Protein AF-A0AAW8AQ01-F1 (afdb_monomer)

Secondary structure (DSSP, 8-state):
-----------SS-----SS--HHHHHHHHHHHHT--S--HHHHHHHHTS-------PPB-TTSPBPPPPPPPP------TT-

Mean predicted aligned error: 6.65 Å

Radius of gyration: 17.37 Å; Cα contacts (8 Å, |Δi|>4): 44; chains: 1; bounding box: 51×26×43 Å

Structure (mmCIF, N/CA/C/O backbone):
data_AF-A0AAW8AQ01-F1
#
_entry.id   AF-A0AAW8AQ01-F1
#
loop_
_atom_site.group_PDB
_atom_site.id
_atom_site.type_symbol
_atom_site.label_atom_id
_atom_site.label_alt_id
_atom_site.label_comp_id
_atom_site.label_asym_id
_atom_site.label_entity_id
_atom_site.label_seq_id
_atom_site.pdbx_PDB_ins_code
_atom_site.Cartn_x
_atom_site.Cartn_y
_atom_site.Cartn_z
_atom_site.occupancy
_atom_site.B_iso_or_equiv
_atom_site.auth_seq_id
_atom_site.auth_comp_id
_atom_site.auth_asym_id
_atom_site.auth_atom_id
_atom_site.pdbx_PDB_model_num
ATOM 1 N N . GLY A 1 1 ? -1.493 -11.015 7.045 1.00 74.31 1 GLY A N 1
ATOM 2 C CA . GLY A 1 1 ? -0.606 -11.151 8.216 1.00 74.31 1 GLY A CA 1
ATOM 3 C C . GLY A 1 1 ? -1.200 -10.432 9.416 1.00 74.31 1 GLY A C 1
ATOM 4 O O . GLY A 1 1 ? -2.246 -9.811 9.244 1.00 74.31 1 GLY A O 1
ATOM 5 N N . PRO A 1 2 ? -0.564 -10.527 10.598 1.00 87.94 2 PRO A N 1
ATOM 6 C CA . PRO A 1 2 ? -1.026 -9.870 11.825 1.00 87.94 2 PRO A CA 1
ATOM 7 C C . PRO A 1 2 ? -0.898 -8.340 11.775 1.00 87.94 2 PRO A C 1
ATOM 9 O O . PRO A 1 2 ? -1.680 -7.652 12.416 1.00 87.94 2 PRO A O 1
ATOM 12 N N . LEU A 1 3 ? 0.042 -7.815 10.981 1.00 90.38 3 LEU A N 1
ATOM 13 C CA . LEU A 1 3 ? 0.280 -6.384 10.800 1.00 90.38 3 LEU A CA 1
ATOM 14 C C . LEU A 1 3 ? 0.095 -5.992 9.331 1.00 90.38 3 LEU A C 1
ATOM 16 O O . LEU A 1 3 ? 0.381 -6.786 8.428 1.00 90.38 3 LEU A O 1
ATOM 20 N N . GLN A 1 4 ? -0.400 -4.777 9.105 1.00 91.00 4 GLN A N 1
ATOM 21 C CA . GLN A 1 4 ? -0.570 -4.164 7.788 1.00 91.00 4 GLN A CA 1
ATOM 22 C C . GLN A 1 4 ? -0.281 -2.664 7.884 1.00 91.00 4 GLN A C 1
ATOM 24 O O . GLN A 1 4 ? -0.554 -2.058 8.917 1.00 91.00 4 GLN A O 1
ATOM 29 N N . SER A 1 5 ? 0.240 -2.081 6.804 1.00 91.75 5 SER A N 1
ATOM 30 C CA . SER A 1 5 ? 0.452 -0.639 6.679 1.00 91.75 5 SER A CA 1
ATOM 31 C C . SER A 1 5 ? 0.094 -0.183 5.265 1.00 91.75 5 SER A C 1
ATOM 33 O O . SER A 1 5 ? 0.627 -0.704 4.284 1.00 91.75 5 SER A O 1
ATOM 35 N N . TRP A 1 6 ? -0.843 0.756 5.165 1.00 92.88 6 TRP A N 1
ATOM 36 C CA . TRP A 1 6 ? -1.426 1.259 3.924 1.00 92.88 6 TRP A CA 1
ATOM 37 C C . TRP A 1 6 ? -1.251 2.776 3.856 1.00 92.88 6 TRP A C 1
ATOM 39 O O . TRP A 1 6 ? -2.130 3.534 4.265 1.00 92.88 6 TRP A O 1
ATOM 49 N N . GLY A 1 7 ? -0.087 3.213 3.373 1.00 89.06 7 GLY A N 1
ATOM 50 C CA . GLY A 1 7 ? 0.276 4.629 3.312 1.00 89.06 7 GLY A CA 1
ATOM 51 C C . GLY A 1 7 ? -0.679 5.454 2.447 1.00 89.06 7 GLY A C 1
ATOM 52 O O . GLY A 1 7 ? -1.048 5.029 1.350 1.00 89.06 7 GLY A O 1
ATOM 53 N N . GLY A 1 8 ? -1.074 6.623 2.956 1.00 80.25 8 GLY A N 1
ATOM 54 C CA . GLY A 1 8 ? -1.919 7.600 2.264 1.00 80.25 8 GLY A CA 1
ATOM 55 C C . GLY A 1 8 ? -1.114 8.810 1.792 1.00 80.25 8 GLY A C 1
ATOM 56 O O . GLY A 1 8 ? -0.682 8.856 0.644 1.00 80.25 8 GLY A O 1
ATOM 57 N N . ASP A 1 9 ? -0.895 9.772 2.689 1.00 71.50 9 ASP A N 1
ATOM 58 C CA . ASP A 1 9 ? -0.015 10.925 2.472 1.00 71.50 9 ASP A CA 1
ATOM 59 C C . ASP A 1 9 ? 1.051 10.935 3.577 1.00 71.50 9 ASP A C 1
ATOM 61 O O . ASP A 1 9 ? 0.740 10.922 4.765 1.00 71.50 9 ASP A O 1
ATOM 65 N N . SER A 1 10 ? 2.322 10.859 3.200 1.00 68.56 10 SER A N 1
ATOM 66 C CA . SER A 1 10 ? 3.456 10.835 4.131 1.00 68.56 10 SER A CA 1
ATOM 67 C C . SER A 1 10 ? 4.666 11.413 3.406 1.00 68.56 10 SER A C 1
ATOM 69 O O . SER A 1 10 ? 5.480 10.693 2.835 1.00 68.56 10 SER A O 1
ATOM 71 N N . LYS A 1 11 ? 4.734 12.748 3.345 1.00 59.88 11 LYS A N 1
ATOM 72 C CA . LYS A 1 11 ? 5.790 13.489 2.626 1.00 59.88 11 LYS A CA 1
ATOM 73 C C . LYS A 1 11 ? 7.130 13.560 3.370 1.00 59.88 11 LYS A C 1
ATOM 75 O O . LYS A 1 11 ? 8.123 13.956 2.769 1.00 59.88 11 LYS A O 1
ATOM 80 N N . PHE A 1 12 ? 7.171 13.200 4.654 1.00 74.06 12 PHE A N 1
ATOM 81 C CA . PHE A 1 12 ? 8.341 13.356 5.529 1.00 74.06 12 PHE A CA 1
ATOM 82 C C . PHE A 1 12 ? 8.693 12.037 6.248 1.00 74.06 12 PHE A C 1
ATOM 84 O O . PHE A 1 12 ? 8.293 10.963 5.813 1.00 74.06 12 PHE A O 1
ATOM 91 N N . GLY A 1 13 ? 9.478 12.101 7.332 1.00 65.62 13 GLY A N 1
ATOM 92 C CA . GLY A 1 13 ? 9.979 10.921 8.055 1.00 65.62 13 GLY A CA 1
ATOM 93 C C . GLY A 1 13 ? 8.923 10.108 8.813 1.00 65.62 13 GLY A C 1
ATOM 94 O O . GLY A 1 13 ? 9.181 8.958 9.153 1.00 65.62 13 GLY A O 1
ATOM 95 N N . VAL A 1 14 ? 7.736 10.673 9.053 1.00 76.56 14 VAL A N 1
ATOM 96 C CA . VAL A 1 14 ? 6.607 9.941 9.644 1.00 76.56 14 VAL A CA 1
ATOM 97 C C . VAL A 1 14 ? 5.846 9.230 8.533 1.00 76.56 14 VAL A C 1
ATOM 99 O O . VAL A 1 14 ? 5.444 9.863 7.555 1.00 76.56 14 VAL A O 1
ATOM 102 N N . ARG A 1 15 ? 5.663 7.916 8.686 1.00 83.12 15 ARG A N 1
ATOM 103 C CA . ARG A 1 15 ? 4.857 7.093 7.783 1.00 83.12 15 ARG A CA 1
ATOM 104 C C . ARG A 1 15 ? 3.579 6.665 8.482 1.00 83.12 15 ARG A C 1
ATOM 106 O O . ARG A 1 15 ? 3.616 5.799 9.352 1.00 83.12 15 ARG A O 1
ATOM 113 N N . ASP A 1 16 ? 2.469 7.246 8.053 1.00 85.44 16 ASP A N 1
ATOM 114 C CA . ASP A 1 16 ? 1.147 6.905 8.564 1.00 85.44 16 ASP A CA 1
ATOM 115 C C . ASP A 1 16 ? 0.526 5.747 7.778 1.00 85.44 16 ASP A C 1
ATOM 117 O O . ASP A 1 16 ? 0.897 5.453 6.638 1.00 85.44 16 ASP A O 1
ATOM 121 N N . THR A 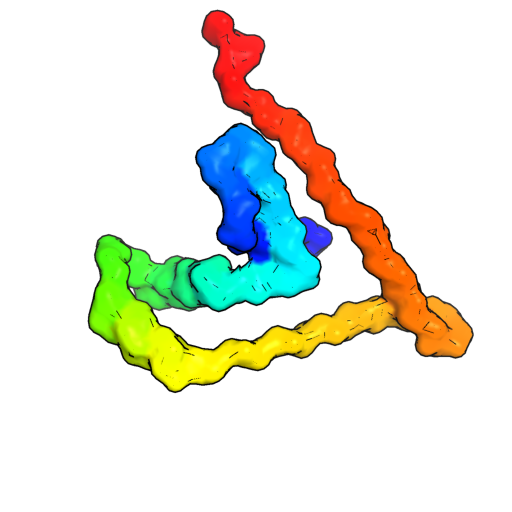1 17 ? -0.463 5.095 8.387 1.00 89.56 17 THR A N 1
ATOM 122 C CA . THR A 1 17 ? -1.263 4.048 7.750 1.00 89.56 17 THR A CA 1
ATOM 123 C C . THR A 1 17 ? -2.743 4.379 7.818 1.00 89.56 17 THR A C 1
ATOM 125 O O . THR A 1 17 ? -3.261 4.815 8.844 1.00 89.56 17 THR A O 1
ATOM 128 N N . LEU A 1 18 ? -3.455 4.101 6.731 1.00 88.94 18 LEU A N 1
ATOM 129 C CA . LEU A 1 18 ? -4.908 4.122 6.708 1.00 88.94 18 LEU A CA 1
ATOM 130 C C . LEU A 1 18 ? -5.487 2.821 7.275 1.00 88.94 18 LEU A C 1
ATOM 132 O O . LEU A 1 18 ? -4.857 1.763 7.286 1.00 88.94 18 LEU A O 1
ATOM 136 N N . ASN A 1 19 ? -6.744 2.906 7.711 1.00 87.62 19 ASN A N 1
ATOM 137 C CA . ASN A 1 19 ? -7.512 1.787 8.266 1.00 87.62 19 ASN A CA 1
ATOM 138 C C . ASN A 1 19 ? -7.877 0.703 7.238 1.00 87.62 19 ASN A C 1
ATOM 140 O O . ASN A 1 19 ? -8.365 -0.371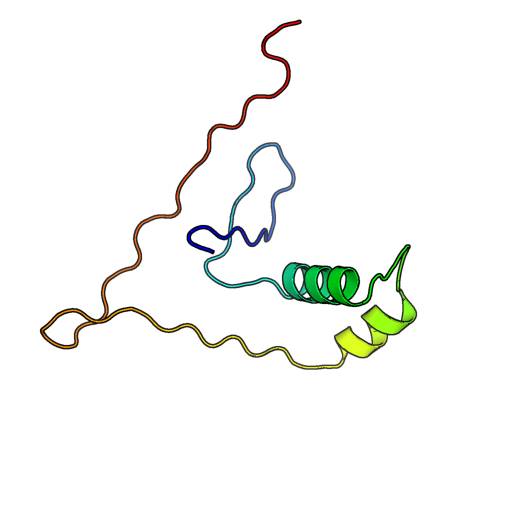 7.613 1.00 87.62 19 ASN A O 1
ATOM 144 N N . PHE A 1 20 ? -7.704 1.008 5.953 1.00 90.62 20 PHE A N 1
ATOM 145 C CA . PHE A 1 20 ? -8.068 0.163 4.826 1.00 90.62 20 PHE A CA 1
ATOM 146 C C . PHE A 1 20 ? -6.988 0.247 3.741 1.00 90.62 20 PHE A C 1
ATOM 148 O O . PHE A 1 20 ? -6.310 1.274 3.651 1.00 90.62 20 PHE A O 1
ATOM 155 N N . PRO A 1 21 ? -6.841 -0.798 2.906 1.00 93.00 21 PRO A N 1
ATOM 156 C CA . PRO A 1 21 ? -5.897 -0.786 1.803 1.00 93.00 21 PRO A CA 1
ATOM 157 C C . PRO A 1 21 ? -6.116 0.376 0.845 1.00 93.00 21 PRO A C 1
ATOM 159 O O . PRO A 1 21 ? -7.245 0.671 0.450 1.00 93.00 21 PRO A O 1
ATOM 162 N N . THR A 1 22 ? -5.017 0.996 0.425 1.00 93.94 22 THR A N 1
ATOM 163 C CA . THR A 1 22 ? -5.044 1.994 -0.639 1.00 93.94 22 THR A CA 1
ATOM 164 C C . THR A 1 22 ? -5.043 1.329 -2.001 1.00 93.94 22 THR A C 1
ATOM 166 O O . THR A 1 22 ? -4.467 0.256 -2.199 1.00 93.94 22 THR A O 1
ATOM 169 N N . ARG A 1 23 ? -5.660 1.998 -2.978 1.00 93.94 23 ARG A N 1
ATOM 170 C CA . ARG A 1 23 ? -5.674 1.520 -4.361 1.00 93.94 23 ARG A CA 1
ATOM 171 C C . ARG A 1 23 ? -4.262 1.356 -4.920 1.00 93.94 23 ARG A C 1
ATOM 173 O O . ARG A 1 23 ? -3.977 0.342 -5.540 1.00 93.94 23 ARG A O 1
ATOM 180 N N . SER A 1 24 ? -3.371 2.309 -4.649 1.00 93.94 24 SER A N 1
ATOM 181 C CA . SER A 1 24 ? -1.959 2.228 -5.041 1.00 93.94 24 SER A CA 1
ATOM 182 C C . SER A 1 24 ? -1.248 1.029 -4.406 1.00 93.94 24 SER A C 1
ATOM 184 O O . SER A 1 24 ? -0.534 0.315 -5.105 1.00 93.94 24 SER A O 1
ATOM 186 N N . GLY A 1 25 ? -1.486 0.757 -3.118 1.00 93.75 25 GLY A N 1
ATOM 187 C CA . GLY A 1 25 ? -0.927 -0.410 -2.433 1.00 93.75 25 GLY A CA 1
ATOM 188 C C . GLY A 1 25 ? -1.397 -1.735 -3.039 1.00 93.75 25 GLY A C 1
ATOM 189 O O . GLY A 1 25 ? -0.582 -2.622 -3.287 1.00 93.75 25 GLY A O 1
ATOM 190 N N . ILE A 1 26 ? -2.695 -1.861 -3.337 1.00 95.50 26 ILE A N 1
ATOM 191 C CA . ILE A 1 26 ? -3.248 -3.071 -3.966 1.00 95.50 26 ILE A CA 1
ATOM 192 C C . ILE A 1 26 ? -2.749 -3.248 -5.402 1.00 95.50 26 ILE A C 1
ATOM 194 O O . ILE A 1 26 ? -2.337 -4.350 -5.760 1.00 95.50 26 ILE A O 1
ATOM 198 N N . LEU A 1 27 ? -2.734 -2.190 -6.218 1.00 95.38 27 LEU A N 1
ATOM 199 C CA . LEU A 1 27 ? -2.203 -2.272 -7.582 1.00 95.38 27 LEU A CA 1
ATOM 200 C C . LEU A 1 27 ? -0.718 -2.653 -7.583 1.00 95.38 27 LEU A C 1
ATOM 202 O O . LEU A 1 27 ? -0.323 -3.519 -8.357 1.00 95.38 27 LEU A O 1
ATOM 206 N N . GLY A 1 28 ? 0.078 -2.104 -6.661 1.00 94.25 28 GLY A N 1
ATOM 207 C CA . GLY A 1 28 ? 1.474 -2.503 -6.477 1.00 94.25 28 GLY A CA 1
ATOM 208 C C . GLY A 1 28 ? 1.632 -3.983 -6.114 1.00 94.25 28 GLY A C 1
ATOM 209 O O . GLY A 1 28 ? 2.463 -4.672 -6.700 1.00 94.25 28 GLY A O 1
ATOM 210 N N . LEU 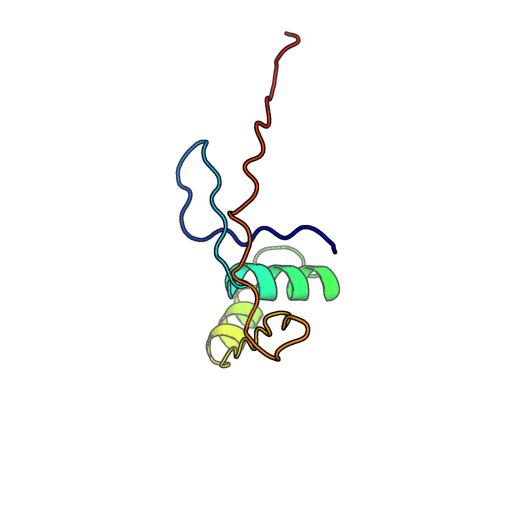A 1 29 ? 0.796 -4.511 -5.211 1.00 95.31 29 LEU A N 1
ATOM 211 C CA . LEU A 1 29 ? 0.791 -5.944 -4.882 1.00 95.31 29 LEU A CA 1
ATOM 212 C C . LEU A 1 29 ? 0.453 -6.822 -6.095 1.00 95.31 29 LEU A C 1
ATOM 214 O O . LEU A 1 29 ? 1.079 -7.866 -6.285 1.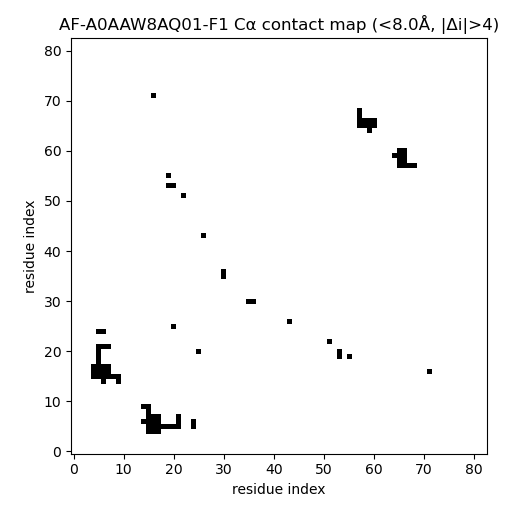00 95.31 29 LEU A O 1
ATOM 218 N N . ILE A 1 30 ? -0.504 -6.401 -6.925 1.00 95.62 30 ILE A N 1
ATOM 219 C CA . ILE A 1 30 ? -0.861 -7.114 -8.158 1.00 95.62 30 ILE A CA 1
ATOM 220 C C . ILE A 1 30 ? 0.299 -7.071 -9.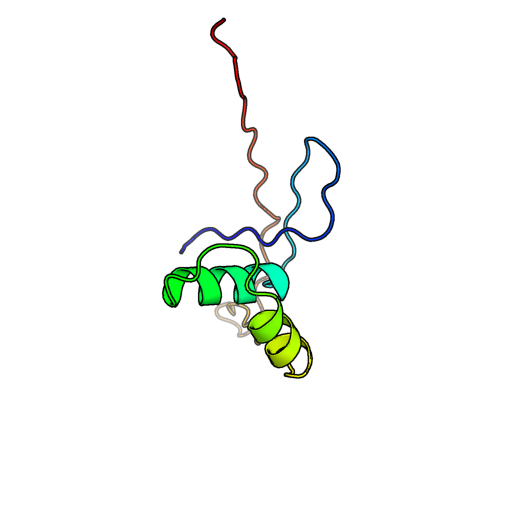161 1.00 95.62 30 ILE A C 1
ATOM 222 O O . ILE A 1 30 ? 0.615 -8.104 -9.752 1.00 95.62 30 ILE A O 1
ATOM 226 N N . CYS A 1 31 ? 0.974 -5.927 -9.319 1.00 95.94 31 CYS A N 1
ATOM 227 C CA . CYS A 1 31 ? 2.189 -5.823 -10.132 1.00 95.94 31 CYS A CA 1
ATOM 228 C C . CYS A 1 31 ? 3.260 -6.819 -9.667 1.00 95.94 31 CYS A C 1
ATOM 230 O O . CYS A 1 31 ? 3.772 -7.588 -10.480 1.00 95.94 31 CYS A O 1
ATOM 232 N N . CYS A 1 32 ? 3.535 -6.883 -8.359 1.00 94.94 32 CYS A N 1
ATOM 233 C CA . CYS A 1 32 ? 4.483 -7.846 -7.795 1.00 94.94 32 CYS A CA 1
ATOM 234 C C . CYS A 1 32 ? 4.083 -9.298 -8.099 1.00 94.94 32 CYS A C 1
ATOM 236 O O . CYS A 1 32 ? 4.922 -10.092 -8.515 1.00 94.94 32 CYS A O 1
ATOM 238 N N . ALA A 1 33 ? 2.802 -9.643 -7.934 1.00 96.69 33 ALA A N 1
ATOM 239 C CA . ALA A 1 33 ? 2.296 -10.989 -8.213 1.00 96.69 33 ALA A CA 1
ATOM 240 C C . ALA A 1 33 ? 2.386 -11.367 -9.702 1.00 96.69 33 ALA A C 1
ATOM 242 O O . ALA A 1 33 ? 2.579 -12.536 -10.031 1.00 96.69 33 ALA A O 1
ATOM 243 N N . ARG A 1 34 ? 2.272 -10.383 -10.601 1.00 96.12 34 ARG A N 1
ATOM 244 C CA . ARG A 1 34 ? 2.467 -10.552 -12.049 1.00 96.12 34 ARG A CA 1
ATOM 245 C C . ARG A 1 34 ? 3.941 -10.637 -12.460 1.00 96.12 34 ARG A C 1
ATOM 247 O O . ARG A 1 34 ? 4.206 -10.955 -13.614 1.00 96.12 34 ARG A O 1
ATOM 254 N N . GLY A 1 35 ? 4.883 -10.331 -11.562 1.00 95.50 35 GLY A N 1
ATOM 255 C CA . GLY A 1 35 ? 6.296 -10.155 -11.914 1.00 95.50 35 GLY A CA 1
ATOM 256 C C . GLY A 1 35 ? 6.540 -8.931 -12.806 1.00 95.50 35 GLY A C 1
ATOM 257 O O . GLY A 1 35 ? 7.486 -8.922 -13.589 1.00 95.50 35 GLY A O 1
ATOM 258 N N . ALA A 1 36 ? 5.659 -7.933 -12.718 1.00 93.69 36 ALA A N 1
ATOM 259 C CA . ALA A 1 36 ? 5.705 -6.712 -13.509 1.00 93.69 36 ALA A CA 1
ATOM 260 C C . ALA A 1 36 ? 6.929 -5.862 -13.131 1.00 93.69 36 ALA A C 1
ATOM 262 O O . ALA A 1 36 ? 7.305 -5.795 -11.954 1.00 93.69 36 ALA A O 1
ATOM 263 N N . ALA A 1 37 ? 7.557 -5.224 -14.117 1.00 90.62 37 ALA A N 1
ATOM 264 C CA . ALA A 1 37 ? 8.810 -4.507 -13.922 1.00 90.62 37 ALA A CA 1
ATOM 265 C C . ALA A 1 37 ? 8.849 -3.228 -14.758 1.00 90.62 37 ALA A C 1
ATOM 267 O O . ALA A 1 37 ? 8.555 -3.223 -15.949 1.00 90.62 37 ALA A O 1
ATOM 268 N N . GLY A 1 38 ? 9.299 -2.142 -14.133 1.00 91.88 38 GLY A N 1
ATOM 269 C CA . GLY A 1 38 ? 9.325 -0.832 -14.768 1.00 91.88 38 GLY A CA 1
ATOM 270 C C . GLY A 1 38 ? 8.003 -0.070 -14.597 1.00 91.88 38 GLY A C 1
ATOM 271 O O . GLY A 1 38 ? 7.301 -0.284 -13.609 1.00 91.88 38 GLY A O 1
ATOM 272 N N . PRO A 1 39 ? 7.697 0.881 -15.497 1.00 93.25 39 PRO A N 1
ATOM 273 C CA . PRO A 1 39 ? 6.627 1.856 -15.273 1.00 93.25 39 PRO A CA 1
ATOM 274 C C . PRO A 1 39 ? 5.187 1.323 -15.344 1.00 93.25 39 PRO A C 1
ATOM 276 O O . PRO A 1 39 ? 4.311 1.935 -14.742 1.00 93.25 39 PRO A O 1
ATOM 279 N N . GLU A 1 40 ? 4.932 0.233 -16.081 1.00 94.94 40 GLU A N 1
ATOM 280 C CA . GLU A 1 40 ? 3.600 -0.397 -16.230 1.00 94.94 40 GLU A CA 1
ATOM 281 C C . GLU A 1 40 ? 2.459 0.591 -16.583 1.00 94.94 40 GLU A C 1
ATOM 283 O O . GLU A 1 40 ? 1.329 0.454 -16.113 1.00 94.94 40 GLU A O 1
ATOM 288 N N . VAL A 1 41 ? 2.745 1.616 -17.399 1.00 95.94 41 VAL A N 1
ATOM 289 C CA . VAL A 1 41 ? 1.857 2.776 -17.621 1.00 95.94 41 VAL A CA 1
ATOM 290 C C . VAL A 1 41 ? 0.525 2.372 -18.246 1.00 95.94 41 VAL A C 1
ATOM 292 O O . VAL A 1 41 ? -0.531 2.795 -17.775 1.00 95.94 41 VAL A O 1
ATOM 295 N N . GLU A 1 42 ? 0.562 1.552 -19.290 1.00 96.00 42 GLU A N 1
ATOM 296 C CA . GLU A 1 42 ? -0.615 1.140 -20.052 1.00 96.00 42 GLU A CA 1
ATOM 297 C C . GLU A 1 42 ? -1.548 0.294 -19.183 1.00 96.00 42 GLU A C 1
ATOM 299 O O . GLU A 1 42 ? -2.743 0.571 -19.084 1.00 96.00 42 GLU A O 1
ATOM 304 N N . TRP A 1 43 ? -0.986 -0.682 -18.468 1.00 95.75 43 TRP A N 1
ATOM 305 C CA . TRP A 1 43 ? -1.755 -1.543 -17.576 1.00 95.75 43 TRP A CA 1
ATOM 306 C C . TRP A 1 43 ? -2.351 -0.755 -16.404 1.00 95.75 43 TRP A C 1
ATOM 308 O O . TRP A 1 43 ? -3.525 -0.919 -16.072 1.00 95.75 43 TRP A O 1
ATOM 318 N N . LEU A 1 44 ? -1.581 0.155 -15.798 1.00 95.88 44 LEU A N 1
ATOM 319 C CA . LEU A 1 44 ? -2.093 1.025 -14.738 1.00 95.88 44 LEU A CA 1
ATOM 320 C C . LEU A 1 44 ? -3.210 1.949 -15.242 1.00 95.88 44 LEU A C 1
ATOM 322 O O . LEU A 1 44 ? -4.172 2.185 -14.507 1.00 95.88 44 LEU A O 1
ATOM 326 N N . ALA A 1 45 ? -3.125 2.440 -16.481 1.00 96.00 45 ALA A N 1
ATOM 327 C CA . ALA A 1 45 ? -4.180 3.241 -17.097 1.00 96.00 45 ALA A CA 1
ATOM 328 C C . ALA A 1 45 ? -5.472 2.433 -17.300 1.00 96.00 45 ALA A C 1
ATOM 330 O O . ALA A 1 45 ? -6.559 2.942 -17.018 1.00 96.00 45 ALA A O 1
ATOM 331 N N . GLU A 1 46 ? -5.373 1.167 -17.711 1.00 95.81 46 GLU A N 1
ATOM 332 C CA . GLU A 1 46 ? -6.526 0.261 -17.794 1.00 95.81 46 GLU A CA 1
ATOM 333 C C . GLU A 1 46 ? -7.147 0.016 -16.416 1.00 95.81 46 GLU A C 1
ATOM 335 O O . GLU A 1 46 ? -8.357 0.186 -16.233 1.00 95.81 46 GLU A O 1
ATOM 340 N N . MET A 1 47 ? -6.321 -0.316 -15.418 1.00 95.88 47 MET A N 1
ATOM 341 C CA . MET A 1 47 ? -6.784 -0.548 -14.048 1.00 95.88 47 MET A CA 1
ATOM 342 C C . MET A 1 47 ? -7.414 0.701 -13.433 1.00 95.88 47 MET A C 1
ATOM 344 O O . MET A 1 47 ? -8.323 0.583 -12.609 1.00 95.88 47 MET A O 1
ATOM 348 N N . ASN A 1 48 ? -6.980 1.897 -13.847 1.00 94.00 48 ASN A N 1
ATOM 349 C CA . ASN A 1 48 ? -7.542 3.156 -13.373 1.00 94.00 48 ASN A CA 1
ATOM 350 C C . ASN A 1 48 ? -9.042 3.297 -13.693 1.00 94.00 48 ASN A C 1
ATOM 352 O O . ASN A 1 48 ? -9.759 3.954 -12.936 1.00 94.00 48 ASN A O 1
ATOM 356 N N . ASN A 1 49 ? -9.534 2.630 -14.738 1.00 94.19 49 ASN A N 1
ATOM 357 C CA . ASN A 1 49 ? -10.946 2.659 -15.120 1.00 94.19 49 ASN A CA 1
ATOM 358 C C . ASN A 1 49 ? -11.812 1.638 -14.361 1.00 94.19 49 ASN A C 1
ATOM 360 O O . ASN A 1 49 ? -13.036 1.668 -14.481 1.00 94.19 49 ASN A O 1
ATOM 364 N N . LEU A 1 50 ? -11.206 0.743 -13.574 1.00 95.56 50 LEU A N 1
ATOM 365 C CA . LEU A 1 50 ? -11.925 -0.289 -12.828 1.00 95.56 50 LEU A CA 1
ATOM 366 C C . LEU A 1 50 ? -12.192 0.141 -11.376 1.00 95.56 50 LEU A C 1
ATOM 368 O O . LEU A 1 50 ? -11.290 0.678 -10.718 1.00 95.56 50 LEU A O 1
ATOM 372 N N . PRO A 1 51 ? -13.402 -0.112 -10.839 1.00 94.88 51 PRO A N 1
ATOM 373 C CA . PRO A 1 51 ? -13.711 0.186 -9.449 1.00 94.88 51 PRO A CA 1
ATOM 374 C C . PRO A 1 51 ? -12.980 -0.772 -8.502 1.00 94.88 51 PRO A C 1
ATOM 376 O O . PRO A 1 51 ? -12.737 -1.935 -8.820 1.00 94.88 51 PRO A O 1
ATOM 379 N N . MET A 1 52 ? -12.677 -0.283 -7.301 1.00 94.25 52 MET A N 1
ATOM 380 C CA . MET A 1 52 ? -12.154 -1.087 -6.200 1.00 94.25 52 MET A CA 1
ATOM 381 C C . MET A 1 52 ? -13.119 -0.992 -5.019 1.00 94.25 52 MET A C 1
ATOM 383 O O . MET A 1 52 ? -13.393 0.101 -4.529 1.00 94.25 52 MET A O 1
ATOM 387 N N . GLU A 1 53 ? -13.605 -2.140 -4.552 1.00 96.12 53 GLU A N 1
ATOM 388 C CA . GLU A 1 53 ? -14.442 -2.254 -3.358 1.00 96.12 53 GLU A CA 1
ATOM 389 C C . GLU A 1 53 ? -13.635 -2.905 -2.230 1.00 96.12 53 GLU A C 1
ATOM 391 O O . GLU A 1 53 ? -12.994 -3.939 -2.426 1.00 96.12 53 GLU A O 1
ATOM 396 N N . VAL A 1 54 ? -13.672 -2.312 -1.034 1.00 93.94 54 VAL A N 1
ATOM 397 C CA . VAL A 1 54 ? -13.040 -2.873 0.166 1.00 93.94 54 VAL A CA 1
ATOM 398 C C . VAL A 1 54 ? -14.116 -3.196 1.188 1.00 93.94 54 VAL A C 1
ATOM 400 O O . VAL A 1 54 ? -14.816 -2.305 1.666 1.00 93.94 54 VAL A O 1
ATOM 403 N N . ARG A 1 55 ? -14.205 -4.471 1.572 1.00 92.31 55 ARG A N 1
ATOM 404 C CA . ARG A 1 55 ? -15.058 -4.929 2.672 1.00 92.31 55 ARG A CA 1
ATOM 405 C C . ARG A 1 55 ? -14.201 -5.240 3.881 1.00 92.31 55 ARG A C 1
ATOM 407 O O . ARG A 1 55 ? -13.316 -6.091 3.821 1.00 92.31 55 ARG A O 1
ATOM 414 N N . ALA A 1 56 ? -14.476 -4.552 4.978 1.00 86.25 56 ALA A N 1
ATOM 415 C CA . ALA A 1 56 ? -13.801 -4.775 6.240 1.00 86.25 56 ALA A CA 1
ATOM 416 C C . ALA A 1 56 ? -14.803 -5.220 7.295 1.00 86.25 56 ALA A C 1
ATOM 418 O O . ALA A 1 56 ? -15.864 -4.622 7.457 1.00 86.25 56 ALA A O 1
ATOM 419 N N . TYR A 1 57 ? -14.428 -6.262 8.023 1.00 85.38 57 TYR A N 1
ATOM 420 C CA . TYR A 1 57 ? -15.250 -6.863 9.058 1.00 85.38 57 TYR A CA 1
ATOM 421 C C . TYR A 1 57 ? -14.588 -6.620 10.411 1.00 85.38 57 TYR A C 1
ATOM 423 O O . TYR A 1 57 ? -13.385 -6.843 10.571 1.00 85.38 57 TYR A O 1
ATOM 431 N N . ALA A 1 58 ? -15.367 -6.137 11.375 1.00 82.75 58 ALA A N 1
ATOM 432 C CA . ALA A 1 58 ? -14.937 -6.048 12.762 1.00 82.75 58 ALA A CA 1
ATOM 433 C C . ALA A 1 58 ? -15.164 -7.395 13.454 1.00 82.75 58 ALA A C 1
ATOM 435 O O . ALA A 1 58 ? -16.099 -8.127 13.122 1.00 82.75 58 ALA A O 1
ATOM 436 N N . ARG A 1 59 ? -14.313 -7.721 14.429 1.00 82.94 59 ARG A N 1
ATOM 437 C CA . ARG A 1 59 ? -14.613 -8.822 15.347 1.00 82.94 59 ARG A CA 1
ATOM 438 C C . ARG A 1 59 ? -15.757 -8.392 16.257 1.00 82.94 59 ARG A C 1
ATOM 440 O O . ARG A 1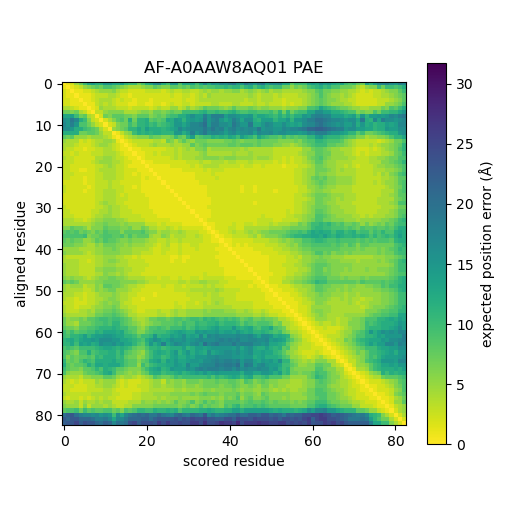 59 ? -15.825 -7.227 16.635 1.00 82.94 59 ARG A O 1
ATOM 447 N N . THR A 1 60 ? -16.626 -9.324 16.612 1.00 88.19 60 THR A N 1
ATOM 448 C CA . THR A 1 60 ? -17.674 -9.101 17.608 1.00 88.19 60 THR A CA 1
ATOM 449 C C . THR A 1 60 ? -17.263 -9.709 18.941 1.00 88.19 60 THR A C 1
ATOM 451 O O . THR A 1 60 ? -16.515 -10.691 18.977 1.00 88.19 60 THR A O 1
ATOM 454 N N . ASP A 1 61 ? -17.737 -9.130 20.036 1.00 86.50 61 ASP A N 1
ATOM 455 C CA . ASP A 1 61 ? -17.637 -9.743 21.355 1.00 86.50 61 ASP A CA 1
ATOM 456 C C . ASP A 1 61 ? -18.653 -10.896 21.520 1.00 86.50 61 ASP A C 1
ATOM 458 O O . ASP A 1 61 ? -19.325 -11.314 20.572 1.00 86.50 61 ASP A O 1
ATOM 462 N N . LYS A 1 62 ? -18.747 -11.442 22.739 1.00 85.31 62 LYS A N 1
ATOM 463 C CA . LYS A 1 62 ? -19.691 -12.522 23.076 1.00 85.31 62 LYS A CA 1
ATOM 464 C C . LYS A 1 62 ? -21.159 -12.077 23.035 1.00 85.31 62 LYS A C 1
ATOM 466 O O . LYS A 1 62 ? -22.036 -12.933 22.981 1.00 85.31 62 LYS A O 1
ATOM 471 N N . GLU A 1 63 ? -21.414 -10.775 23.069 1.00 87.50 63 GLU A N 1
ATOM 472 C CA . GLU A 1 63 ? -22.739 -10.149 23.082 1.00 87.50 63 GLU A CA 1
ATOM 473 C C . GLU A 1 63 ? -23.150 -9.669 21.678 1.00 87.50 63 GLU A C 1
ATOM 475 O O . GLU A 1 63 ? -24.236 -9.122 21.494 1.00 87.50 63 GLU A O 1
ATOM 480 N N . GLY A 1 64 ? -22.303 -9.909 20.668 1.00 85.31 64 GLY A N 1
ATOM 481 C CA . GLY A 1 64 ? -22.533 -9.510 19.282 1.00 85.31 64 GLY A CA 1
ATOM 482 C C . GLY A 1 64 ? -22.219 -8.040 19.001 1.00 85.31 64 GLY A C 1
ATOM 483 O O . GLY A 1 64 ? -22.463 -7.579 17.884 1.00 85.31 64 GLY A O 1
ATOM 484 N N . GLN A 1 65 ? -21.664 -7.303 19.965 1.00 84.00 65 GLN A N 1
ATOM 485 C CA . GLN A 1 65 ? -21.270 -5.914 19.759 1.00 84.00 65 GLN A CA 1
ATOM 486 C C . GLN A 1 65 ? -19.926 -5.855 19.020 1.00 84.00 65 GLN A C 1
ATOM 488 O O . GLN A 1 65 ? -19.050 -6.698 19.244 1.00 84.00 65 GLN A O 1
ATOM 493 N N . PRO A 1 66 ? -19.730 -4.886 18.109 1.00 82.25 66 PRO A N 1
ATOM 494 C CA . PRO A 1 66 ? -18.466 -4.738 17.408 1.00 82.25 66 PRO A CA 1
ATOM 495 C C . PRO A 1 66 ? -17.370 -4.325 18.392 1.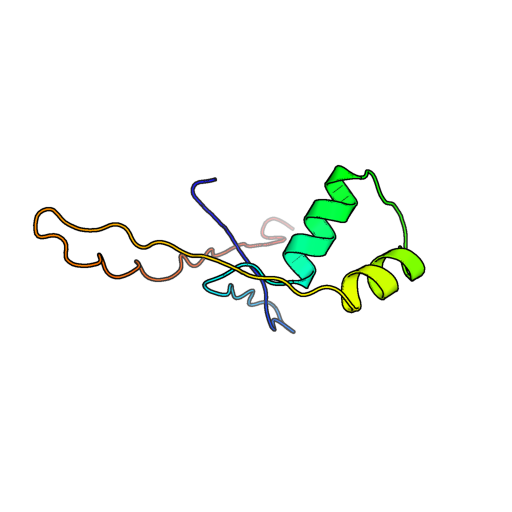00 82.25 66 PRO A C 1
ATOM 497 O O . PRO A 1 66 ? -17.468 -3.296 19.061 1.00 82.25 66 PRO A O 1
ATOM 500 N N . LEU A 1 67 ? -16.290 -5.102 18.438 1.00 82.88 67 LEU A N 1
ATOM 501 C CA . LEU A 1 67 ? -15.087 -4.713 19.159 1.00 82.88 67 LEU A CA 1
ATOM 502 C C . LEU A 1 67 ? -14.487 -3.485 18.473 1.00 82.88 67 LEU A C 1
ATOM 504 O O . LEU A 1 67 ? -14.216 -3.496 17.265 1.00 82.88 67 LEU A O 1
ATOM 508 N N . LEU A 1 68 ? -14.279 -2.424 19.254 1.00 73.94 68 LEU A N 1
ATOM 509 C CA . LEU A 1 68 ? -13.582 -1.234 18.785 1.00 73.94 68 LEU A CA 1
ATOM 510 C C . LEU A 1 68 ? -12.169 -1.623 18.340 1.00 73.94 68 LEU A C 1
ATOM 512 O O . LEU A 1 68 ? -11.494 -2.424 18.987 1.00 73.94 68 LEU A O 1
ATOM 516 N N . ARG A 1 69 ? -11.730 -1.064 17.209 1.00 71.38 69 ARG A N 1
ATOM 517 C CA . ARG A 1 69 ? -10.367 -1.283 16.719 1.00 71.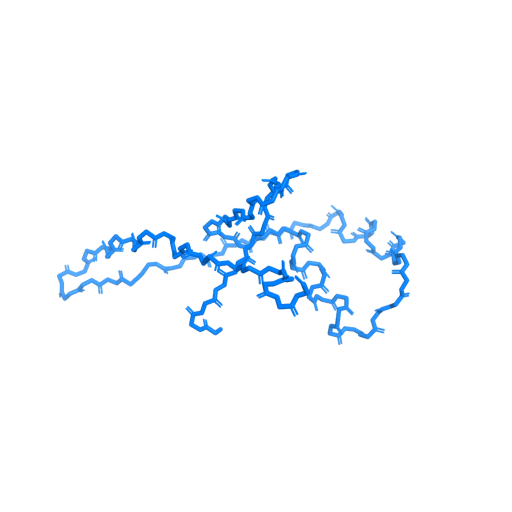38 69 ARG A CA 1
ATOM 518 C C . ARG A 1 69 ? -9.370 -0.716 17.722 1.00 71.38 69 ARG A C 1
ATOM 520 O O . ARG A 1 69 ? -9.510 0.424 18.160 1.00 71.38 69 ARG A O 1
ATOM 527 N N . GLU A 1 70 ? -8.357 -1.514 18.035 1.00 74.56 70 GLU A N 1
ATOM 528 C CA . GLU A 1 70 ? -7.186 -1.051 18.771 1.00 74.56 70 GLU A CA 1
ATOM 529 C C . GLU A 1 70 ? -6.501 0.089 17.998 1.00 74.56 70 GLU A C 1
ATOM 531 O O . GLU A 1 70 ? -6.551 0.113 16.759 1.00 74.56 70 GLU A O 1
ATOM 536 N N . PRO A 1 71 ? -5.888 1.054 18.705 1.00 78.75 71 PRO A N 1
ATOM 537 C CA . PRO A 1 71 ? -5.161 2.139 18.063 1.00 78.75 71 PRO A CA 1
ATOM 538 C C . PRO A 1 71 ? -4.036 1.591 17.180 1.00 78.75 71 PRO A C 1
ATOM 540 O O . PRO A 1 71 ? -3.441 0.550 17.462 1.00 78.75 71 PRO A O 1
ATOM 543 N N . THR A 1 72 ? -3.739 2.311 16.100 1.00 84.31 72 THR A N 1
AT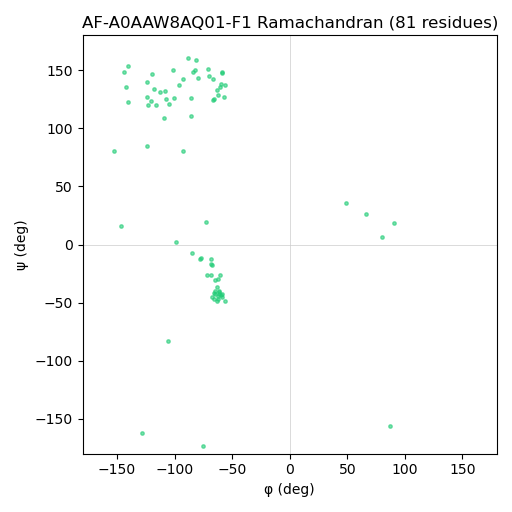OM 544 C CA . THR A 1 72 ? -2.666 1.950 15.171 1.00 84.31 72 THR A CA 1
ATOM 545 C C . THR A 1 72 ? -1.336 1.848 15.908 1.00 84.31 72 THR A C 1
ATOM 547 O O . THR A 1 72 ? -0.926 2.790 16.589 1.00 84.31 72 THR A O 1
ATOM 550 N N . LEU A 1 73 ? -0.652 0.714 15.746 1.00 89.69 73 LEU A N 1
ATOM 551 C CA . LEU A 1 73 ? 0.690 0.522 16.279 1.00 89.69 73 LEU A CA 1
ATOM 552 C C . LEU A 1 73 ? 1.652 1.530 15.631 1.00 89.69 73 LEU A C 1
ATOM 554 O O . LEU A 1 73 ? 1.709 1.626 14.407 1.00 89.69 73 LEU A O 1
ATOM 558 N N . CYS A 1 74 ? 2.412 2.249 16.456 1.00 89.31 74 CYS A N 1
ATOM 559 C CA . CYS A 1 74 ? 3.483 3.137 16.011 1.00 89.31 74 CYS A CA 1
ATOM 560 C C . CYS A 1 74 ? 4.834 2.432 16.187 1.00 89.31 74 CYS A C 1
ATOM 562 O O . CYS A 1 74 ? 5.139 1.965 17.285 1.00 89.31 74 CYS A O 1
ATOM 564 N N . ASP A 1 75 ? 5.620 2.353 15.113 1.00 90.19 75 ASP A N 1
ATOM 565 C CA . ASP A 1 75 ? 6.954 1.748 15.114 1.00 90.19 75 ASP A CA 1
ATOM 566 C C . ASP A 1 75 ? 8.044 2.829 15.013 1.00 90.19 75 ASP A C 1
ATOM 568 O O . ASP A 1 75 ? 8.038 3.650 14.093 1.00 90.19 75 ASP A O 1
ATOM 572 N N . PHE A 1 76 ? 8.990 2.831 15.956 1.00 89.62 76 PHE A N 1
ATOM 573 C CA . PHE A 1 76 ? 10.108 3.779 15.997 1.00 89.62 76 PHE A CA 1
ATOM 574 C C . PHE A 1 76 ? 11.323 3.194 15.272 1.00 89.62 76 PHE A C 1
ATOM 576 O O . PHE A 1 76 ? 12.257 2.674 15.884 1.00 89.62 76 PHE A O 1
ATOM 583 N N . GLN A 1 77 ? 11.313 3.292 13.944 1.00 88.81 77 GLN A N 1
ATOM 584 C CA . GLN A 1 77 ? 12.364 2.737 13.094 1.00 88.81 77 GLN A CA 1
ATOM 585 C C . GLN A 1 77 ? 13.544 3.717 12.920 1.00 88.81 77 GLN A C 1
ATOM 587 O O . GLN A 1 77 ? 13.419 4.740 12.247 1.00 88.81 77 GLN A O 1
ATOM 592 N N . MET A 1 78 ? 14.713 3.399 13.495 1.00 87.75 78 MET A N 1
ATOM 593 C CA . MET A 1 78 ? 15.946 4.196 13.361 1.00 87.75 78 MET A CA 1
ATOM 594 C C . MET A 1 78 ? 16.823 3.706 12.195 1.00 87.75 78 MET A C 1
ATOM 596 O O . MET A 1 78 ? 16.957 2.505 11.968 1.00 87.75 78 MET A O 1
ATOM 600 N N . VAL A 1 79 ? 17.469 4.635 11.479 1.00 86.94 79 VAL A N 1
ATOM 601 C CA . VAL A 1 79 ? 18.443 4.344 10.411 1.00 86.94 79 VAL A CA 1
ATOM 602 C C . VAL A 1 79 ? 19.762 5.055 10.737 1.00 86.94 79 VAL A C 1
ATOM 604 O O . VAL A 1 79 ? 19.758 6.260 10.963 1.00 86.94 79 VAL A O 1
ATOM 607 N N . GLY A 1 80 ? 20.887 4.325 10.758 1.00 83.69 80 GLY A N 1
ATOM 608 C CA . GLY A 1 80 ? 22.233 4.913 10.882 1.00 83.69 80 GLY A CA 1
ATOM 609 C C . GLY A 1 80 ? 22.800 5.086 12.300 1.00 83.69 80 GLY A C 1
ATOM 610 O O . GLY A 1 80 ? 23.755 5.830 12.466 1.00 83.69 80 GLY A O 1
ATOM 611 N N . SER A 1 81 ? 22.281 4.400 13.324 1.00 63.09 81 SER A N 1
ATOM 612 C CA . SER A 1 81 ? 22.713 4.568 14.731 1.00 63.09 81 SER A CA 1
ATOM 613 C C . SER A 1 81 ? 24.093 3.979 15.096 1.00 63.09 81 SER A C 1
ATOM 615 O O . SER A 1 81 ? 24.338 3.681 16.264 1.00 63.09 81 SER A O 1
ATOM 617 N N . GLY A 1 82 ? 24.963 3.732 14.118 1.00 60.41 82 GLY A N 1
ATOM 618 C CA . GLY A 1 82 ? 26.236 3.025 14.307 1.00 60.41 82 GLY A CA 1
ATOM 619 C C . GLY A 1 82 ? 27.367 3.500 13.395 1.00 60.41 82 GLY A C 1
ATOM 620 O O . GLY A 1 82 ? 28.345 2.772 13.243 1.00 60.41 82 GLY A O 1
ATOM 621 N N . TYR A 1 83 ? 27.215 4.679 12.786 1.00 48.31 83 TYR A N 1
ATOM 622 C CA . TYR A 1 83 ? 28.304 5.430 12.158 1.00 48.31 83 TYR A CA 1
ATOM 623 C C . TYR A 1 83 ? 28.663 6.637 13.021 1.00 48.31 83 TYR A C 1
ATOM 625 O O . TYR A 1 83 ? 27.728 7.213 13.625 1.00 48.31 83 TYR A O 1
#

Solvent-accessible surface area (backbone atoms only — not comparable to full-atom values): 5938 Å² total; per-residue (Å²): 123,99,73,86,79,22,64,81,80,57,95,62,95,62,82,54,60,50,99,54,81,32,70,69,58,52,52,51,53,51,35,58,76,69,68,60,78,81,84,57,60,69,63,51,56,58,54,67,76,53,88,85,86,86,88,83,83,72,58,59,50,99,85,67,48,71,51,77,80,76,78,84,87,82,80,92,84,84,83,72,96,84,118

pLDDT: mean 87.15, std 9.87, range [48.31, 96.69]

Sequence (83 aa):
GPLQSWGGDSKFGVRDTLNFPTRSGILGLICCARGAAGPEVEWLAEMNNLPMEVRAYARTDKEGQPLLREPTLCDFQMVGSGY

Organism: Klebsiella pneumoniae (NCBI:txid573)

InterPro domains:
  IPR010147 CRISPR-associated protein, CasD [TIGR01868] (1-81)
  IPR013422 CRISPR-associated protein Cas5, N-terminal [TIGR02593] (1-35)
  IPR021124 CRISPR-associated protein, Cas5 [PF09704] (1-66)

Foldseek 3Di:
DVDDAAFDDDPDPDTHGDPFHDPVNVVVVVCVVVVHDDDCVVVVVVVVPDDDDDDDDFDADPVRHGDDDDDDDDDDDDDDPDD